Protein AF-A0A8H2VV96-F1 (afdb_monomer_lite)

Sequence (178 aa):
MLVMSAHHNFISAFAVFAGGAQAIPGWNFAVYRSLGEAYTIRRYWGIVWHQFLRRDLIGCASFMSSNIFRIPQTSKYNKIAMLYLVFFSSACMHAMIYLPAKMRISGCGISHIFQWYSLCPCAIIAEDTAQKLGKKVLSHHGWRTDSRWCYWFGYLWVWAFFAWSLSKNVFPKDDCVP

Secondary structure (DSSP, 8-state):
-HHHHHHHHHHHHHHHHHH-----TT----SS--GGG-SSHHHIIIIIS-HHHHHHHHHHHHHIIIIIS---TTSHHHHHHHHHHHHHHHHHHHHHHHHHHHHHSTT---HHHHHHHHHHHHHHHHHHHHHHHHHHHHHHTT--TT-HHHHHHHHHHHHHHHHHHS-TTTS-------

InterPro domains:
  IPR032805 Wax synthase domain [PF13813] (31-104)

Radius of gyration: 19.48 Å; chains: 1; bounding box: 57×40×51 Å

Organism: NCBI:txid28548

Foldseek 3Di:
DVVVQVVVVVVVVCCCVVVVDDPDVPPPDRLADDCLQQLALCSCVPPGHRPNCVVVLLVQQVCCCCPVVNPDPPDPCSVLSSQLSSLVVVLVVVVVVCVVLCVVDPQFDSVLSNVLSNVSSVRRVVRVVCLVVVVVVCVVVVHDSPDPVSSVNSNVSSCVCCVVRVPCVNRPGSPSDD

pLDDT: mean 83.53, std 11.47, range [47.12, 96.5]

Structure (mmCIF, N/CA/C/O backbone):
data_AF-A0A8H2VV96-F1
#
_entry.id   AF-A0A8H2VV96-F1
#
loop_
_atom_site.group_PDB
_atom_site.id
_atom_site.type_symbol
_atom_site.label_atom_id
_atom_site.label_alt_id
_atom_site.label_comp_id
_atom_site.label_asym_id
_atom_site.label_entity_id
_atom_site.label_seq_id
_atom_site.pdbx_PDB_ins_code
_atom_site.Cartn_x
_atom_site.Cartn_y
_atom_site.Cartn_z
_atom_site.occupancy
_atom_site.B_iso_or_equiv
_atom_site.auth_seq_id
_atom_site.auth_comp_id
_atom_site.auth_asym_id
_atom_site.auth_atom_id
_atom_site.pdbx_PDB_model_num
ATOM 1 N N . MET A 1 1 ? 3.677 -15.946 -6.844 1.00 62.03 1 MET A N 1
ATOM 2 C CA . MET A 1 1 ? 4.185 -15.852 -5.454 1.00 62.03 1 MET A CA 1
ATOM 3 C C . MET A 1 1 ? 5.116 -17.007 -5.104 1.00 62.03 1 MET A C 1
ATOM 5 O O . MET A 1 1 ? 6.273 -16.732 -4.831 1.00 62.03 1 MET A O 1
ATOM 9 N N . LEU A 1 2 ? 4.675 -18.271 -5.190 1.00 71.69 2 LEU A N 1
ATOM 10 C CA . LEU A 1 2 ? 5.495 -19.446 -4.832 1.00 71.69 2 LEU A CA 1
ATOM 11 C C . LEU A 1 2 ? 6.837 -19.522 -5.578 1.00 71.69 2 LEU A C 1
ATOM 13 O O . LEU A 1 2 ? 7.871 -19.692 -4.945 1.00 71.69 2 LEU A O 1
ATOM 17 N N . VAL A 1 3 ? 6.829 -19.305 -6.897 1.00 76.31 3 VAL A N 1
ATOM 18 C CA . VAL A 1 3 ? 8.048 -19.316 -7.725 1.00 76.31 3 VAL A CA 1
ATOM 19 C C . VAL A 1 3 ? 9.047 -18.253 -7.262 1.00 76.31 3 VAL A C 1
ATOM 21 O O . VAL A 1 3 ? 10.191 -18.580 -6.974 1.00 76.31 3 VAL A O 1
ATOM 24 N N . MET A 1 4 ? 8.625 -16.996 -7.108 1.00 72.25 4 MET A N 1
ATOM 25 C CA . MET A 1 4 ? 9.517 -15.919 -6.657 1.00 72.25 4 MET A CA 1
ATOM 26 C C . MET A 1 4 ? 10.028 -16.125 -5.225 1.00 72.25 4 MET A C 1
ATOM 28 O O . MET A 1 4 ? 11.196 -15.852 -4.961 1.00 72.25 4 MET A O 1
ATOM 32 N N . SER A 1 5 ? 9.194 -16.644 -4.315 1.00 75.31 5 SER A N 1
ATOM 33 C CA . SER A 1 5 ? 9.649 -17.031 -2.973 1.00 75.31 5 SER A CA 1
ATOM 34 C C . SER A 1 5 ? 10.692 -18.147 -3.031 1.00 75.31 5 SER A C 1
ATOM 36 O O . SER A 1 5 ? 11.678 -18.086 -2.308 1.00 75.31 5 SER A O 1
ATOM 38 N N . ALA A 1 6 ? 10.512 -19.141 -3.907 1.00 77.00 6 ALA A N 1
ATOM 39 C CA . ALA A 1 6 ? 11.475 -20.224 -4.086 1.00 77.00 6 ALA A CA 1
ATOM 40 C C . ALA A 1 6 ? 12.818 -19.713 -4.631 1.00 77.00 6 ALA A C 1
ATOM 42 O O . ALA A 1 6 ? 13.861 -20.083 -4.104 1.00 77.00 6 ALA A O 1
ATOM 43 N N . HIS A 1 7 ? 12.795 -18.808 -5.617 1.00 78.00 7 HIS A N 1
ATOM 44 C CA . HIS A 1 7 ? 14.008 -18.190 -6.163 1.00 78.00 7 HIS A CA 1
ATOM 45 C C . HIS A 1 7 ? 14.748 -17.376 -5.101 1.00 78.00 7 HIS A C 1
ATOM 47 O O . HIS A 1 7 ? 15.955 -17.525 -4.945 1.00 78.00 7 HIS A O 1
ATOM 53 N N . HIS A 1 8 ? 14.029 -16.555 -4.333 1.00 74.88 8 HIS A N 1
ATOM 54 C CA . HIS A 1 8 ? 14.626 -15.798 -3.238 1.00 74.88 8 HIS A CA 1
ATOM 55 C C . HIS A 1 8 ? 15.242 -16.721 -2.187 1.00 74.88 8 HIS A C 1
ATOM 57 O O . HIS A 1 8 ? 16.395 -16.538 -1.827 1.00 74.88 8 HIS A O 1
ATOM 63 N N . ASN A 1 9 ? 14.517 -17.752 -1.747 1.00 77.94 9 ASN A N 1
ATOM 64 C CA . ASN A 1 9 ? 15.030 -18.709 -0.768 1.00 77.94 9 ASN A CA 1
ATOM 65 C C . ASN A 1 9 ? 16.273 -19.446 -1.283 1.00 77.94 9 ASN A C 1
ATOM 67 O O . ASN A 1 9 ? 17.210 -19.655 -0.519 1.00 77.94 9 ASN A O 1
ATOM 71 N N . PHE A 1 10 ? 16.302 -19.798 -2.571 1.00 81.50 10 PHE A N 1
ATOM 72 C CA . PHE A 1 10 ? 17.464 -20.410 -3.208 1.00 81.50 10 PHE A CA 1
ATOM 73 C C . PHE A 1 10 ? 18.670 -19.461 -3.231 1.00 81.50 10 PHE A C 1
ATOM 75 O O . PHE A 1 10 ? 19.759 -19.849 -2.817 1.00 81.50 10 PHE A O 1
ATOM 82 N N . ILE A 1 11 ? 18.475 -18.202 -3.638 1.00 80.31 11 ILE A N 1
ATOM 83 C CA . ILE A 1 11 ? 19.532 -17.178 -3.654 1.00 80.31 11 ILE A CA 1
ATOM 84 C C . ILE A 1 11 ? 20.036 -16.894 -2.236 1.00 80.31 11 ILE A C 1
ATOM 86 O O . ILE A 1 11 ? 21.242 -16.822 -2.023 1.00 80.31 11 ILE A O 1
ATOM 90 N N . SER A 1 12 ? 19.141 -16.769 -1.253 1.00 75.31 12 SER A N 1
ATOM 91 C CA . SER A 1 12 ? 19.513 -16.580 0.152 1.00 75.31 12 SER A CA 1
ATOM 92 C C . SER A 1 12 ? 20.302 -17.773 0.689 1.00 75.31 12 SER A C 1
ATOM 94 O O . SER A 1 12 ? 21.315 -17.570 1.353 1.00 75.31 12 SER A O 1
ATOM 96 N N . ALA A 1 13 ? 19.882 -19.004 0.378 1.00 79.19 13 ALA A N 1
ATOM 97 C CA . ALA A 1 13 ? 20.611 -20.209 0.761 1.00 79.19 13 ALA A CA 1
ATOM 98 C C . ALA A 1 13 ? 22.011 -20.218 0.135 1.00 79.19 13 ALA A C 1
ATOM 100 O O . ALA A 1 13 ? 22.995 -20.380 0.850 1.00 79.19 13 ALA A O 1
ATOM 101 N N . PHE A 1 14 ? 22.115 -19.954 -1.169 1.00 81.56 14 PHE A N 1
ATOM 102 C CA . PHE A 1 14 ? 23.402 -19.854 -1.851 1.00 81.56 14 PHE A CA 1
ATOM 103 C C . PHE A 1 14 ? 24.291 -18.755 -1.253 1.00 81.56 14 PHE A C 1
ATOM 105 O O . PHE A 1 14 ? 25.466 -18.998 -1.014 1.00 81.56 14 PHE A O 1
ATOM 112 N N . ALA A 1 15 ? 23.751 -17.574 -0.943 1.00 76.44 15 ALA A N 1
ATOM 113 C CA . ALA A 1 15 ? 24.511 -16.470 -0.352 1.00 76.44 15 ALA A CA 1
ATOM 114 C C . ALA A 1 15 ? 25.073 -16.808 1.041 1.00 76.44 15 ALA A C 1
ATOM 116 O O . ALA A 1 15 ? 26.211 -16.451 1.346 1.00 76.44 15 ALA A O 1
ATOM 117 N N . VAL A 1 16 ? 24.308 -17.528 1.870 1.00 78.50 16 VAL A N 1
ATOM 118 C CA . VAL A 1 16 ? 24.770 -18.009 3.184 1.00 78.50 16 VAL A CA 1
ATOM 119 C C . VAL A 1 16 ? 25.839 -19.093 3.022 1.00 78.50 16 VAL A C 1
ATOM 121 O O . VAL A 1 16 ? 26.867 -19.037 3.692 1.00 78.50 16 VAL A O 1
ATOM 124 N N . PHE A 1 17 ? 25.630 -20.047 2.108 1.00 78.75 17 PHE A N 1
ATOM 125 C CA . PHE A 1 17 ? 26.552 -21.165 1.883 1.00 78.75 17 PHE A CA 1
ATOM 126 C C . PHE A 1 17 ? 27.864 -20.751 1.201 1.00 78.75 17 PHE A C 1
ATOM 128 O O . PHE A 1 17 ? 28.932 -21.155 1.645 1.00 78.75 17 PHE A O 1
ATOM 135 N N . ALA A 1 18 ? 27.799 -19.964 0.126 1.00 77.44 18 ALA A N 1
ATOM 136 C CA . ALA A 1 18 ? 28.958 -19.585 -0.683 1.00 77.44 18 ALA A CA 1
ATOM 137 C C . ALA A 1 18 ? 29.687 -18.348 -0.142 1.00 77.44 18 ALA A C 1
ATOM 139 O O . ALA A 1 18 ? 30.903 -18.246 -0.269 1.00 77.44 18 ALA A O 1
ATOM 140 N N . GLY A 1 19 ? 28.955 -17.398 0.446 1.00 66.38 19 GLY A N 1
ATOM 141 C CA . GLY A 1 19 ? 29.513 -16.122 0.898 1.00 66.38 19 GLY A CA 1
ATOM 142 C C . GLY A 1 19 ? 29.980 -16.107 2.353 1.00 66.38 19 GLY A C 1
ATOM 143 O O . GLY A 1 19 ? 30.523 -15.097 2.789 1.00 66.38 19 GLY A O 1
ATOM 144 N N . GLY A 1 20 ? 29.717 -17.166 3.132 1.00 62.09 20 GLY A N 1
ATOM 145 C CA . GLY A 1 20 ? 29.971 -17.171 4.579 1.00 62.09 20 GLY A CA 1
ATOM 146 C C . GLY A 1 20 ? 29.214 -16.068 5.328 1.00 62.09 20 GLY A C 1
ATOM 147 O O . GLY A 1 20 ? 29.573 -15.721 6.454 1.00 62.09 20 GLY A O 1
ATOM 148 N N . ALA A 1 21 ? 28.186 -15.485 4.700 1.00 60.31 21 ALA A N 1
ATOM 149 C CA . ALA A 1 21 ? 27.388 -14.435 5.296 1.00 60.31 21 ALA A CA 1
ATOM 150 C C . ALA A 1 21 ? 26.705 -15.014 6.536 1.00 60.31 21 ALA A C 1
ATOM 152 O O . ALA A 1 21 ? 25.836 -15.883 6.428 1.00 60.31 21 ALA A O 1
ATOM 153 N N . GLN A 1 22 ? 27.089 -14.532 7.722 1.00 59.16 22 GLN A N 1
ATOM 154 C CA . GLN A 1 22 ? 26.273 -14.751 8.910 1.00 59.16 22 GLN A CA 1
ATOM 155 C C . GLN A 1 22 ? 24.863 -14.279 8.566 1.00 59.16 22 GLN A C 1
ATOM 157 O O . GLN A 1 22 ? 24.713 -13.214 7.964 1.00 59.16 22 GLN A O 1
ATOM 162 N N . ALA A 1 23 ? 23.844 -15.079 8.892 1.00 58.22 23 ALA A N 1
ATOM 163 C CA . ALA A 1 23 ? 22.459 -14.691 8.676 1.00 58.22 23 ALA A CA 1
ATOM 164 C C . ALA A 1 23 ? 22.239 -13.332 9.353 1.00 58.22 23 ALA A C 1
ATOM 166 O O . ALA A 1 23 ? 22.117 -13.263 10.575 1.00 58.22 23 ALA A O 1
ATOM 167 N N . ILE A 1 24 ? 22.258 -12.249 8.567 1.00 59.31 24 ILE A N 1
ATOM 168 C CA . ILE A 1 24 ? 22.086 -10.900 9.097 1.00 59.31 24 ILE A CA 1
ATOM 169 C C . ILE A 1 24 ? 20.725 -10.927 9.791 1.00 59.31 24 ILE A C 1
ATOM 171 O O . ILE A 1 24 ? 19.741 -11.312 9.147 1.00 59.31 24 ILE A O 1
ATOM 175 N N . PRO A 1 25 ? 20.630 -10.584 11.086 1.00 56.41 25 PRO A N 1
ATOM 176 C CA . PRO A 1 25 ? 19.362 -10.625 11.792 1.00 56.41 25 PRO A CA 1
ATOM 177 C C . PRO A 1 25 ? 18.307 -9.818 11.027 1.00 56.41 25 PRO A C 1
ATOM 179 O O . PRO A 1 25 ? 18.435 -8.608 10.839 1.00 56.41 25 PRO A O 1
ATOM 182 N N . GLY A 1 26 ? 17.283 -10.513 10.529 1.00 58.91 26 GLY A N 1
ATOM 183 C CA . GLY A 1 26 ? 16.227 -9.930 9.702 1.00 58.91 26 GLY A CA 1
ATOM 184 C C . GLY A 1 26 ? 16.428 -10.002 8.183 1.00 58.91 26 GLY A C 1
ATOM 185 O O . GLY A 1 26 ? 15.518 -9.626 7.476 1.00 58.91 26 GLY A O 1
ATOM 186 N N . TRP A 1 27 ? 17.526 -10.513 7.628 1.00 61.84 27 TRP A N 1
ATOM 187 C CA . TRP A 1 27 ? 17.688 -10.643 6.165 1.00 61.84 27 TRP A CA 1
ATOM 188 C C . TRP A 1 27 ? 16.781 -11.712 5.534 1.00 61.84 27 TRP A C 1
ATOM 190 O O . TRP A 1 27 ? 16.364 -11.589 4.386 1.00 61.84 27 TRP A O 1
ATOM 200 N N . ASN A 1 28 ? 16.388 -12.726 6.307 1.00 61.69 28 ASN A N 1
ATOM 201 C CA . ASN A 1 28 ? 15.534 -13.830 5.855 1.00 61.69 28 ASN A CA 1
ATOM 202 C C . ASN A 1 28 ? 14.036 -13.460 5.843 1.00 61.69 28 ASN A C 1
ATOM 204 O O . ASN A 1 28 ? 13.198 -14.212 6.348 1.00 61.69 28 ASN A O 1
ATOM 208 N N . PHE A 1 29 ? 13.669 -12.290 5.314 1.00 65.00 29 PHE A N 1
ATOM 209 C CA . PHE A 1 29 ? 12.256 -11.947 5.159 1.00 65.00 29 PHE A CA 1
ATOM 210 C C . PHE A 1 29 ? 11.630 -12.805 4.059 1.00 65.00 29 PHE A C 1
ATOM 212 O O . PHE A 1 29 ? 12.093 -12.828 2.920 1.00 65.00 29 PHE A O 1
ATOM 219 N N . ALA A 1 30 ? 10.533 -13.488 4.385 1.00 69.44 30 ALA A N 1
ATOM 220 C CA . ALA A 1 30 ? 9.720 -14.146 3.375 1.00 69.44 30 ALA A CA 1
ATOM 221 C C . ALA A 1 30 ? 9.221 -13.093 2.375 1.00 69.44 30 ALA A C 1
ATOM 223 O O . ALA A 1 30 ? 8.536 -12.150 2.767 1.00 69.44 30 ALA A O 1
ATOM 224 N N . VAL A 1 31 ? 9.546 -13.254 1.088 1.00 76.31 31 VAL A N 1
ATOM 225 C CA . VAL A 1 31 ? 9.134 -12.315 0.026 1.00 76.31 31 VAL A CA 1
ATOM 226 C C . VAL A 1 31 ? 7.624 -12.102 0.035 1.00 76.31 31 VAL A C 1
ATOM 228 O O . VAL A 1 31 ? 7.154 -10.972 -0.095 1.00 76.31 31 VAL A O 1
ATOM 231 N N . TYR A 1 32 ? 6.888 -13.194 0.237 1.00 81.50 32 TYR A N 1
ATOM 232 C CA . TYR A 1 32 ? 5.446 -13.199 0.397 1.00 81.50 32 TYR A CA 1
ATOM 233 C C . TYR A 1 32 ? 5.052 -14.010 1.626 1.00 81.50 32 TYR A C 1
ATOM 235 O O . TYR A 1 32 ? 5.662 -15.041 1.921 1.00 81.50 32 TYR A O 1
ATOM 243 N N . ARG A 1 33 ? 3.994 -13.573 2.307 1.00 82.56 33 ARG A N 1
ATOM 244 C CA . ARG A 1 33 ? 3.322 -14.355 3.357 1.00 82.56 33 ARG A CA 1
ATOM 245 C C . ARG A 1 33 ? 2.074 -15.040 2.789 1.00 82.56 33 ARG A C 1
ATOM 247 O O . ARG A 1 33 ? 1.749 -14.878 1.616 1.00 82.56 33 ARG A O 1
ATOM 254 N N . SER A 1 34 ? 1.380 -15.828 3.609 1.00 84.94 34 SER A N 1
ATOM 255 C CA . SER A 1 34 ? 0.130 -16.488 3.217 1.00 84.94 34 SER A CA 1
ATOM 256 C C . SER A 1 34 ? -0.920 -15.482 2.735 1.00 84.94 34 SER A C 1
ATOM 258 O O . SER A 1 34 ? -1.189 -14.485 3.405 1.00 84.94 34 SER A O 1
ATOM 260 N N . LEU A 1 35 ? -1.574 -15.793 1.611 1.00 85.19 35 LEU A N 1
ATOM 261 C CA . LEU A 1 35 ? -2.748 -15.058 1.125 1.00 85.19 35 LEU A CA 1
ATOM 262 C C . LEU A 1 35 ? -3.935 -15.140 2.100 1.00 85.19 35 LEU A C 1
ATOM 264 O O . LEU A 1 35 ? -4.805 -14.277 2.055 1.00 85.19 35 LEU A O 1
ATOM 268 N N . GLY A 1 36 ? -3.932 -16.101 3.033 1.00 86.62 36 GLY A N 1
ATOM 269 C CA . GLY A 1 36 ? -4.900 -16.175 4.136 1.00 86.62 36 GLY A CA 1
ATOM 270 C C . GLY A 1 36 ? -4.830 -14.996 5.121 1.00 86.62 36 GLY A C 1
ATOM 271 O O . GLY A 1 36 ? -5.654 -14.877 6.018 1.00 86.62 36 GLY A O 1
ATOM 272 N N . GLU A 1 37 ? -3.858 -14.099 4.967 1.00 88.00 37 GLU A N 1
ATOM 273 C CA . GLU A 1 37 ? -3.773 -12.857 5.738 1.00 88.00 37 GLU A CA 1
ATOM 274 C C . GLU A 1 37 ? -4.303 -11.641 4.958 1.00 88.00 37 GLU A C 1
ATOM 276 O O . GLU A 1 37 ? -4.413 -10.550 5.520 1.00 88.00 37 GLU A O 1
ATOM 281 N N . ALA A 1 38 ? -4.648 -11.806 3.674 1.00 92.12 38 ALA A N 1
ATOM 282 C CA . ALA A 1 38 ? -5.005 -10.735 2.740 1.00 92.12 38 ALA A CA 1
ATOM 283 C C . ALA A 1 38 ? -6.501 -10.366 2.752 1.00 92.12 38 ALA A C 1
ATOM 285 O O . ALA A 1 38 ? -7.071 -10.048 1.714 1.00 92.12 38 ALA A O 1
ATOM 286 N N . TYR A 1 39 ? -7.150 -10.391 3.916 1.00 92.81 39 TYR A N 1
ATOM 287 C CA . TYR A 1 39 ? -8.565 -10.013 4.054 1.00 92.81 39 TYR A CA 1
ATOM 288 C C . TYR A 1 39 ? -8.783 -8.496 4.208 1.00 92.81 39 TYR A C 1
ATOM 290 O O . TYR A 1 39 ? -9.903 -8.044 4.413 1.00 92.81 39 TYR A O 1
ATOM 298 N N . THR A 1 40 ? -7.723 -7.687 4.147 1.00 95.69 40 THR A N 1
ATOM 299 C CA . THR A 1 40 ? -7.817 -6.225 4.015 1.00 95.69 40 THR A CA 1
ATOM 300 C C . THR A 1 40 ? -6.678 -5.721 3.123 1.00 95.69 40 THR A C 1
ATOM 302 O O . THR A 1 40 ? -5.600 -6.324 3.100 1.00 95.69 40 THR A O 1
ATOM 305 N N . ILE A 1 41 ? -6.875 -4.611 2.409 1.00 95.31 41 ILE A N 1
ATOM 306 C CA . ILE A 1 41 ? -5.866 -3.998 1.533 1.00 95.31 41 ILE A CA 1
ATOM 307 C C . ILE A 1 41 ? -4.641 -3.609 2.364 1.00 95.31 41 ILE A C 1
ATOM 309 O O . ILE A 1 41 ? -3.501 -3.860 1.967 1.00 95.31 41 ILE A O 1
ATOM 313 N N . ARG A 1 42 ? -4.853 -3.072 3.574 1.00 94.75 42 ARG A N 1
ATOM 314 C CA . ARG A 1 42 ? -3.759 -2.763 4.505 1.00 94.75 42 ARG A CA 1
ATOM 315 C C . ARG A 1 42 ? -2.925 -3.999 4.848 1.00 94.75 42 ARG A C 1
ATOM 317 O O . ARG A 1 42 ? -1.699 -3.896 4.895 1.00 94.75 42 ARG A O 1
ATOM 324 N N . ARG A 1 43 ? -3.555 -5.151 5.102 1.00 93.81 43 ARG A N 1
ATOM 325 C CA . ARG A 1 43 ? -2.833 -6.402 5.396 1.00 93.81 43 ARG A CA 1
ATOM 326 C C . ARG A 1 43 ? -2.147 -6.962 4.162 1.00 93.81 43 ARG A C 1
ATOM 328 O O . ARG A 1 43 ? -1.012 -7.412 4.269 1.00 93.81 43 ARG A O 1
ATOM 335 N N . TYR A 1 44 ? -2.786 -6.878 3.000 1.00 93.81 44 TYR A N 1
ATOM 336 C CA . TYR A 1 44 ? -2.173 -7.298 1.747 1.00 93.81 44 TYR A CA 1
ATOM 337 C C . TYR A 1 44 ? -0.810 -6.618 1.549 1.00 93.81 44 TYR A C 1
ATOM 339 O O . TYR A 1 44 ? 0.208 -7.300 1.463 1.00 93.81 44 TYR A O 1
ATOM 347 N N . TRP A 1 45 ? -0.752 -5.285 1.608 1.00 93.56 45 TRP A N 1
ATOM 348 C CA . TRP A 1 45 ? 0.512 -4.550 1.462 1.00 93.56 45 TRP A CA 1
ATOM 349 C C . TRP A 1 45 ? 1.434 -4.675 2.681 1.00 93.56 45 TRP A C 1
ATOM 351 O O . TRP A 1 45 ? 2.651 -4.760 2.551 1.00 93.56 45 TRP A O 1
ATOM 361 N N . GLY A 1 46 ? 0.866 -4.673 3.887 1.00 89.81 46 GLY A N 1
ATOM 362 C CA . GLY A 1 46 ? 1.632 -4.614 5.129 1.00 89.81 46 GLY A CA 1
ATOM 363 C C . GLY A 1 46 ? 2.178 -5.949 5.632 1.00 89.81 46 GLY A C 1
ATOM 364 O O . GLY A 1 46 ? 3.044 -5.916 6.502 1.00 89.81 46 GLY A O 1
ATOM 365 N N . ILE A 1 47 ? 1.656 -7.078 5.139 1.00 89.75 47 ILE A N 1
ATOM 366 C CA . ILE A 1 47 ? 1.938 -8.432 5.648 1.00 89.75 47 ILE A CA 1
ATOM 367 C C . ILE A 1 47 ? 2.230 -9.423 4.514 1.00 89.75 47 ILE A C 1
ATOM 369 O O . ILE A 1 47 ? 3.076 -10.299 4.682 1.00 89.75 47 ILE A O 1
ATOM 373 N N . VAL A 1 48 ? 1.525 -9.329 3.382 1.00 88.00 48 VAL A N 1
ATOM 374 C CA . VAL A 1 48 ? 1.542 -10.379 2.349 1.00 88.00 48 VAL A CA 1
ATOM 375 C C . VAL A 1 48 ? 2.474 -10.052 1.190 1.00 88.00 48 VAL A C 1
ATOM 377 O O . VAL A 1 48 ? 3.197 -10.933 0.737 1.00 88.00 48 VAL A O 1
ATOM 380 N N . TRP A 1 49 ? 2.473 -8.814 0.708 1.00 89.56 49 TRP A N 1
ATOM 381 C CA . TRP A 1 49 ? 3.168 -8.406 -0.511 1.00 89.56 49 TRP A CA 1
ATOM 382 C C . TRP A 1 49 ? 4.593 -7.908 -0.239 1.00 89.56 49 TRP A C 1
ATOM 384 O O . TRP A 1 49 ? 4.777 -7.100 0.666 1.00 89.56 49 TRP A O 1
ATOM 394 N N . HIS A 1 50 ? 5.585 -8.375 -1.010 1.00 85.88 50 HIS A N 1
ATOM 395 C CA . HIS A 1 50 ? 6.991 -7.920 -1.019 1.00 85.88 50 HIS A CA 1
ATOM 396 C C . HIS A 1 50 ? 7.548 -7.431 0.332 1.00 85.88 50 HIS A C 1
ATOM 398 O O . HIS A 1 50 ? 7.996 -6.291 0.468 1.00 85.88 50 HIS A O 1
ATOM 404 N N . GLN A 1 51 ? 7.545 -8.295 1.349 1.00 86.69 51 GLN A N 1
ATOM 405 C CA . GLN A 1 51 ? 7.881 -7.868 2.715 1.00 86.69 51 GLN A CA 1
ATOM 406 C C . GLN A 1 51 ? 9.333 -7.403 2.880 1.00 86.69 51 GLN A C 1
ATOM 408 O O . GLN A 1 51 ? 9.602 -6.568 3.740 1.00 86.69 51 GLN A O 1
ATOM 413 N N . PHE A 1 52 ? 10.250 -7.869 2.031 1.00 82.81 52 PHE A N 1
ATOM 414 C CA . PHE A 1 52 ? 11.642 -7.419 2.042 1.00 82.81 52 PHE A CA 1
ATOM 415 C C . PHE A 1 52 ? 11.786 -5.916 1.724 1.00 82.81 52 PHE A C 1
ATOM 417 O O . PHE A 1 52 ? 12.611 -5.253 2.338 1.00 82.81 52 PHE A O 1
ATOM 424 N N . LEU A 1 53 ? 10.922 -5.346 0.869 1.00 86.31 53 LEU A N 1
ATOM 425 C CA . LEU A 1 53 ? 10.937 -3.912 0.524 1.00 86.31 53 LEU A CA 1
ATOM 426 C C . LEU A 1 53 ? 10.333 -3.022 1.613 1.00 86.31 53 LEU A C 1
ATOM 428 O O . LEU A 1 53 ? 10.493 -1.802 1.598 1.00 86.31 53 LEU A O 1
ATOM 432 N N . ARG A 1 54 ? 9.587 -3.608 2.555 1.00 88.06 54 ARG A N 1
ATOM 433 C CA . ARG A 1 54 ? 8.800 -2.849 3.532 1.00 88.06 54 ARG A CA 1
ATOM 434 C C . ARG A 1 54 ? 9.684 -1.948 4.389 1.00 88.06 54 ARG A C 1
ATOM 436 O O . ARG A 1 54 ? 9.314 -0.805 4.645 1.00 88.06 54 ARG A O 1
ATOM 443 N N . ARG A 1 55 ? 10.828 -2.463 4.850 1.00 88.12 55 ARG A N 1
ATOM 444 C CA . ARG A 1 55 ? 11.765 -1.706 5.691 1.00 88.12 55 ARG A CA 1
ATOM 445 C C . ARG A 1 55 ? 12.331 -0.508 4.933 1.00 88.12 55 ARG A C 1
ATOM 447 O O . ARG A 1 55 ? 12.309 0.597 5.470 1.00 88.12 55 ARG A O 1
ATOM 454 N N . ASP A 1 56 ? 12.762 -0.724 3.697 1.00 90.12 56 ASP A N 1
ATOM 455 C CA . ASP A 1 56 ? 13.405 0.305 2.879 1.00 90.12 56 ASP A CA 1
ATOM 456 C C . ASP A 1 56 ? 12.415 1.405 2.496 1.00 90.12 56 ASP A C 1
ATOM 458 O O . ASP A 1 56 ? 12.692 2.586 2.695 1.00 90.12 56 ASP A O 1
ATOM 462 N N . LEU A 1 57 ? 11.206 1.032 2.065 1.00 92.94 57 LEU A N 1
ATOM 463 C CA . LEU A 1 57 ? 10.157 1.994 1.725 1.00 92.94 57 LEU A CA 1
ATOM 464 C C . LEU A 1 57 ? 9.710 2.822 2.936 1.00 92.94 57 LEU A C 1
ATOM 466 O O . LEU A 1 57 ? 9.477 4.024 2.805 1.00 92.94 57 LEU A O 1
ATOM 470 N N . ILE A 1 58 ? 9.612 2.211 4.123 1.00 93.31 58 ILE A N 1
ATOM 471 C CA . ILE A 1 58 ? 9.336 2.948 5.366 1.00 93.31 58 ILE A CA 1
ATOM 472 C C . ILE A 1 58 ? 10.501 3.882 5.705 1.00 93.31 58 ILE A C 1
ATOM 474 O O . ILE A 1 58 ? 10.253 5.009 6.130 1.00 93.31 58 ILE A O 1
ATOM 478 N N . GLY A 1 59 ? 11.748 3.449 5.512 1.00 92.62 59 GLY A N 1
ATOM 479 C CA . GLY A 1 59 ? 12.936 4.283 5.693 1.00 92.62 59 GLY A CA 1
ATOM 480 C C . GLY A 1 59 ? 12.922 5.518 4.790 1.00 92.62 59 GLY A C 1
ATOM 481 O O . GLY A 1 59 ? 13.008 6.638 5.292 1.00 92.62 59 GLY A O 1
ATOM 482 N N . CYS A 1 60 ? 12.710 5.332 3.482 1.00 93.81 60 CYS A N 1
ATOM 483 C CA . CYS A 1 60 ? 12.572 6.422 2.513 1.00 93.81 60 CYS A CA 1
ATOM 484 C C . CYS A 1 60 ? 11.430 7.372 2.890 1.00 93.81 60 CYS A C 1
ATOM 486 O O . CYS A 1 60 ? 11.635 8.581 2.975 1.00 93.81 60 CYS A O 1
ATOM 488 N N . ALA A 1 61 ? 10.246 6.837 3.193 1.00 94.19 61 ALA A N 1
ATOM 489 C CA . ALA A 1 61 ? 9.101 7.647 3.594 1.00 94.19 61 ALA A CA 1
ATOM 490 C C . ALA A 1 61 ? 9.362 8.429 4.889 1.00 94.19 61 ALA A C 1
ATOM 492 O O . ALA A 1 61 ? 8.958 9.585 4.994 1.00 94.19 61 ALA A O 1
ATOM 493 N N . SER A 1 62 ? 10.063 7.824 5.852 1.00 93.38 62 SER A N 1
ATOM 494 C CA . SER A 1 62 ? 10.409 8.474 7.119 1.00 93.38 62 SER A CA 1
ATOM 495 C C . SER A 1 62 ? 11.356 9.639 6.875 1.00 93.38 62 SER A C 1
ATOM 497 O O . SER A 1 62 ? 11.081 10.734 7.353 1.00 93.38 62 SER A O 1
ATOM 499 N N . PHE A 1 63 ? 12.399 9.431 6.066 1.00 93.62 63 PHE A N 1
ATOM 500 C CA . PHE A 1 63 ? 13.325 10.485 5.658 1.00 93.62 63 PHE A CA 1
ATOM 501 C C . PHE A 1 63 ? 12.601 11.634 4.947 1.00 93.62 63 PHE A C 1
ATOM 503 O O . PHE A 1 63 ? 12.793 12.796 5.296 1.00 93.62 63 PHE A O 1
ATOM 510 N N . MET A 1 64 ? 11.715 11.332 3.993 1.00 93.12 64 MET A N 1
ATOM 511 C CA . MET A 1 64 ? 10.914 12.363 3.326 1.00 93.12 64 MET A CA 1
ATOM 512 C C . MET A 1 64 ? 10.038 13.123 4.330 1.00 93.12 64 MET A C 1
ATOM 514 O O . MET A 1 64 ? 10.000 14.352 4.320 1.00 93.12 64 MET A O 1
ATOM 518 N N . SER A 1 65 ? 9.363 12.402 5.227 1.00 93.69 65 SER A N 1
ATOM 519 C CA . SER A 1 65 ? 8.484 12.985 6.241 1.00 93.69 65 SER A CA 1
ATOM 520 C C . SER A 1 65 ? 9.242 13.937 7.174 1.00 93.69 65 SER A C 1
ATOM 522 O O . SER A 1 65 ? 8.819 15.078 7.354 1.00 93.69 65 SER A O 1
ATOM 524 N N . SER A 1 66 ? 10.390 13.518 7.721 1.00 91.44 66 SER A N 1
ATOM 525 C CA . SER A 1 66 ? 11.153 14.304 8.699 1.00 91.44 66 SER A CA 1
ATOM 526 C C . SER A 1 66 ? 12.038 15.380 8.079 1.00 91.44 66 SER A C 1
ATOM 528 O O . SER A 1 66 ? 12.098 16.491 8.600 1.00 91.44 66 SER A O 1
ATOM 530 N N . ASN A 1 67 ? 12.736 15.076 6.984 1.00 92.00 67 ASN A N 1
ATOM 531 C CA . ASN A 1 67 ? 13.789 15.945 6.456 1.00 92.00 67 ASN A CA 1
ATOM 532 C C . ASN A 1 67 ? 13.287 16.874 5.348 1.00 92.00 67 ASN A C 1
ATOM 534 O O . ASN A 1 67 ? 13.759 18.005 5.259 1.00 92.00 67 ASN A O 1
ATOM 538 N N . ILE A 1 68 ? 12.330 16.423 4.532 1.00 92.19 68 ILE A N 1
ATOM 539 C CA . ILE A 1 68 ? 11.797 17.215 3.415 1.00 92.19 68 ILE A CA 1
ATOM 540 C C . ILE A 1 68 ? 10.566 17.994 3.874 1.00 92.19 68 ILE A C 1
ATOM 542 O O . ILE A 1 68 ? 10.548 19.220 3.818 1.00 92.19 68 ILE A O 1
ATOM 546 N N . PHE A 1 69 ? 9.553 17.288 4.379 1.00 89.88 69 PHE A N 1
ATOM 547 C CA . PHE A 1 69 ? 8.273 17.898 4.751 1.00 89.88 69 PHE A CA 1
ATOM 548 C C . PHE A 1 69 ? 8.215 18.386 6.202 1.00 89.88 69 PHE A C 1
ATOM 550 O O . PHE A 1 69 ? 7.278 19.095 6.564 1.00 89.88 69 PHE A O 1
ATOM 557 N N . ARG A 1 70 ? 9.206 18.022 7.029 1.00 90.88 70 ARG A N 1
ATOM 558 C CA . ARG A 1 70 ? 9.309 18.396 8.452 1.00 90.88 70 ARG A CA 1
ATOM 559 C C . ARG A 1 70 ? 8.027 18.110 9.244 1.00 90.88 70 ARG A C 1
ATOM 561 O O . ARG A 1 70 ? 7.628 18.884 10.111 1.00 90.88 70 ARG A O 1
ATOM 568 N N . ILE A 1 71 ? 7.372 16.990 8.944 1.00 89.44 71 ILE A N 1
ATOM 569 C CA . ILE A 1 71 ? 6.121 16.591 9.588 1.00 89.44 71 ILE A CA 1
ATOM 570 C C . ILE A 1 71 ? 6.439 16.068 10.996 1.00 89.44 71 ILE A C 1
ATOM 572 O O . ILE A 1 71 ? 7.224 15.125 11.138 1.00 89.44 71 ILE A O 1
ATOM 576 N N . PRO A 1 72 ? 5.823 16.620 12.058 1.00 87.00 72 PRO A N 1
ATOM 577 C CA . PRO A 1 72 ? 6.049 16.136 13.415 1.00 87.00 72 PRO A CA 1
ATOM 578 C C . PRO A 1 72 ? 5.600 14.681 13.566 1.00 87.00 72 PRO A C 1
ATOM 580 O O . PRO A 1 72 ? 4.454 14.347 13.255 1.00 87.00 72 PRO A O 1
ATOM 583 N N . GLN A 1 73 ? 6.463 13.815 14.104 1.00 82.94 73 GLN A N 1
ATOM 584 C CA . GLN A 1 73 ? 6.155 12.385 14.251 1.00 82.94 73 GLN A CA 1
ATOM 585 C C . GLN A 1 73 ? 4.940 12.113 15.151 1.00 82.94 73 GLN A C 1
ATOM 587 O O . GLN A 1 73 ? 4.216 11.140 14.937 1.00 82.94 73 GLN A O 1
ATOM 592 N N . THR A 1 74 ? 4.693 13.000 16.117 1.00 84.00 74 THR A N 1
ATOM 593 C CA . THR A 1 74 ? 3.567 12.960 17.063 1.00 84.00 74 THR A CA 1
ATOM 594 C C . THR A 1 74 ? 2.239 13.408 16.448 1.00 84.00 74 THR A C 1
ATOM 596 O O . THR A 1 74 ? 1.181 13.252 17.058 1.00 84.00 74 THR A O 1
ATOM 599 N N . SER A 1 75 ? 2.265 13.961 15.234 1.00 85.69 75 SER A N 1
ATOM 600 C CA . SER A 1 75 ? 1.072 14.454 14.559 1.00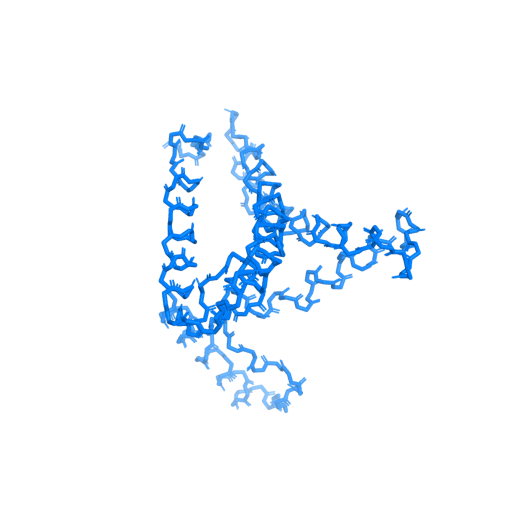 85.69 75 SER A CA 1
ATOM 601 C C . SER A 1 75 ? 0.173 13.313 14.087 1.00 85.69 75 SER A C 1
ATOM 603 O O . SER A 1 75 ? 0.627 12.329 13.501 1.00 85.69 75 SER A O 1
ATOM 605 N N . LYS A 1 76 ? -1.147 13.489 14.225 1.00 81.31 76 LYS A N 1
ATOM 606 C CA . LYS A 1 76 ? -2.148 12.574 13.643 1.00 81.31 76 LYS A CA 1
ATOM 607 C C . LYS A 1 76 ? -2.019 12.484 12.116 1.00 81.31 76 LYS A C 1
ATOM 609 O O . LYS A 1 76 ? -2.328 11.442 11.536 1.00 81.31 76 LYS A O 1
ATOM 614 N N . TYR A 1 77 ? -1.513 13.544 11.482 1.00 85.25 77 TYR A N 1
ATOM 615 C CA . TYR A 1 77 ? -1.280 13.607 10.040 1.00 85.25 77 TYR A CA 1
ATOM 616 C C . TYR A 1 77 ? -0.076 12.778 9.594 1.00 85.25 77 TYR A C 1
ATOM 618 O O . TYR A 1 77 ? -0.067 12.306 8.460 1.00 85.25 77 TYR A O 1
ATOM 626 N N . ASN A 1 78 ? 0.890 12.516 10.483 1.00 90.00 78 ASN A N 1
ATOM 627 C CA . ASN A 1 78 ? 2.079 11.731 10.153 1.00 90.00 78 ASN A CA 1
ATOM 628 C C . ASN A 1 78 ? 1.707 10.322 9.674 1.00 90.00 78 ASN A C 1
ATOM 630 O O . ASN A 1 78 ? 2.282 9.820 8.718 1.00 90.00 78 ASN A O 1
ATOM 634 N N . LYS A 1 79 ? 0.673 9.701 10.258 1.00 90.06 79 LYS A N 1
ATOM 635 C CA . LYS A 1 79 ? 0.203 8.380 9.813 1.00 90.06 79 LYS A CA 1
ATOM 636 C C . LYS A 1 79 ? -0.277 8.391 8.356 1.00 90.06 79 LYS A C 1
ATOM 638 O O . LYS A 1 79 ? -0.004 7.446 7.620 1.00 90.06 79 LYS A O 1
ATOM 643 N N . ILE A 1 80 ? -1.012 9.430 7.960 1.00 92.44 80 ILE A N 1
ATOM 644 C CA . ILE A 1 80 ? -1.530 9.575 6.593 1.00 92.44 80 ILE A CA 1
ATOM 645 C C . ILE A 1 80 ? -0.378 9.925 5.650 1.00 92.44 80 ILE A C 1
ATOM 647 O O . ILE A 1 80 ? -0.218 9.266 4.628 1.00 92.44 80 ILE A O 1
ATOM 651 N N . ALA A 1 81 ? 0.465 10.886 6.028 1.00 93.31 81 ALA A N 1
ATOM 652 C CA . ALA A 1 81 ? 1.625 11.287 5.243 1.00 93.31 81 ALA A CA 1
ATOM 653 C C . ALA A 1 81 ? 2.563 10.105 4.975 1.00 93.31 81 ALA A C 1
ATOM 655 O O . ALA A 1 81 ? 2.868 9.820 3.825 1.00 93.31 81 ALA A O 1
ATOM 656 N N . MET A 1 82 ? 2.933 9.346 6.008 1.00 94.75 82 MET A N 1
ATOM 657 C CA . MET A 1 82 ? 3.749 8.139 5.871 1.00 94.75 82 MET A CA 1
ATOM 658 C C . MET A 1 82 ? 3.126 7.124 4.914 1.00 94.75 82 MET A C 1
ATOM 660 O O . MET A 1 82 ? 3.837 6.533 4.109 1.00 94.75 82 MET A O 1
ATOM 664 N N . LEU A 1 83 ? 1.804 6.934 4.969 1.00 94.69 83 LEU A N 1
ATOM 665 C CA . LEU A 1 83 ? 1.112 6.027 4.059 1.00 94.69 83 LEU A CA 1
ATOM 666 C C . LEU A 1 83 ? 1.277 6.481 2.601 1.00 94.69 83 LEU A C 1
ATOM 668 O O . LEU A 1 83 ? 1.710 5.686 1.772 1.00 94.69 83 LEU A O 1
ATOM 672 N N . TYR A 1 84 ? 1.003 7.752 2.295 1.00 95.94 84 TYR A N 1
ATOM 673 C CA . TYR A 1 84 ? 1.192 8.290 0.944 1.00 95.94 84 TYR A CA 1
ATOM 674 C C . TYR A 1 84 ? 2.657 8.266 0.501 1.00 95.94 84 TYR A C 1
ATOM 676 O O . TYR A 1 84 ? 2.937 7.876 -0.627 1.00 95.94 84 TYR A O 1
ATOM 684 N N . LEU A 1 85 ? 3.599 8.619 1.378 1.00 96.25 85 LEU A N 1
ATOM 685 C CA . LEU A 1 85 ? 5.030 8.655 1.066 1.00 96.25 85 LEU A CA 1
ATOM 686 C C . LEU A 1 85 ? 5.612 7.262 0.791 1.00 96.25 85 LEU A C 1
ATOM 688 O O . LEU A 1 85 ? 6.460 7.122 -0.090 1.00 96.25 85 LEU A O 1
ATOM 692 N N . VAL A 1 86 ? 5.136 6.221 1.483 1.00 96.50 86 VAL A N 1
ATOM 693 C CA . VAL A 1 86 ? 5.507 4.825 1.191 1.00 96.50 86 VAL A CA 1
ATOM 694 C C . VAL A 1 86 ? 5.036 4.424 -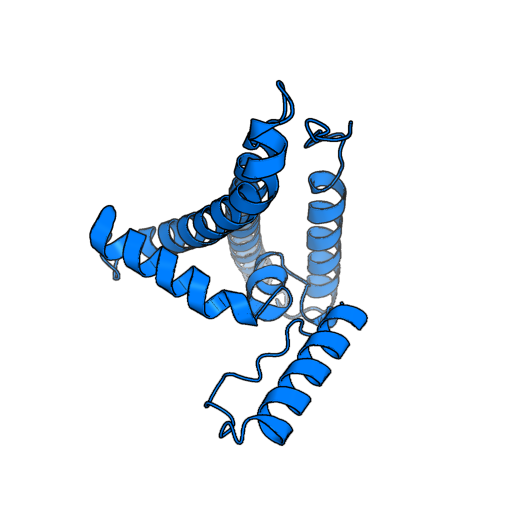0.208 1.00 96.50 86 VAL A C 1
ATOM 696 O O . VAL A 1 86 ? 5.831 3.917 -1.000 1.00 96.50 86 VAL A O 1
ATOM 699 N N . PHE A 1 87 ? 3.765 4.678 -0.542 1.00 96.00 87 PHE A N 1
ATOM 700 C CA . PHE A 1 87 ? 3.233 4.348 -1.870 1.00 96.00 87 PHE A CA 1
ATOM 701 C C . PHE A 1 87 ? 3.862 5.198 -2.977 1.00 96.00 87 PHE A C 1
ATOM 703 O O . PHE A 1 87 ? 4.138 4.673 -4.050 1.00 96.00 87 PHE A O 1
ATOM 710 N N . PHE A 1 88 ? 4.167 6.467 -2.709 1.00 95.56 88 PHE A N 1
ATOM 711 C CA . PHE A 1 88 ? 4.896 7.338 -3.627 1.00 95.56 88 PHE A CA 1
ATOM 712 C C . PHE A 1 88 ? 6.316 6.826 -3.892 1.00 95.56 88 PHE A C 1
ATOM 714 O O . PHE A 1 88 ? 6.722 6.712 -5.045 1.00 95.56 88 PHE A O 1
ATOM 721 N N . SER A 1 89 ? 7.050 6.441 -2.844 1.00 95.75 89 SER A N 1
ATOM 722 C CA . SER A 1 89 ? 8.393 5.859 -2.987 1.00 95.75 89 SER A CA 1
ATOM 723 C C . SER A 1 89 ? 8.355 4.580 -3.828 1.00 95.75 89 SER A C 1
ATOM 725 O O . SER A 1 89 ? 9.202 4.374 -4.697 1.00 95.75 89 SER A O 1
ATOM 727 N N . SER A 1 90 ? 7.326 3.749 -3.631 1.00 94.44 90 SER A N 1
ATOM 728 C CA . SER A 1 90 ? 7.104 2.558 -4.450 1.00 94.44 90 SER A CA 1
ATOM 729 C C . SER A 1 90 ? 6.755 2.911 -5.903 1.00 94.44 90 SER A C 1
ATOM 731 O O . SER A 1 90 ? 7.319 2.317 -6.819 1.00 94.44 90 SER A O 1
ATOM 733 N N . ALA A 1 91 ? 5.919 3.927 -6.141 1.00 93.44 91 ALA A N 1
ATOM 734 C CA . ALA A 1 91 ? 5.606 4.412 -7.486 1.00 93.44 91 ALA A CA 1
ATOM 735 C C . ALA A 1 91 ? 6.862 4.883 -8.233 1.00 93.44 91 ALA A C 1
ATOM 737 O O . ALA A 1 91 ? 7.053 4.514 -9.389 1.00 93.44 91 ALA A O 1
ATOM 738 N N . CYS A 1 92 ? 7.750 5.629 -7.567 1.00 93.44 92 CYS A N 1
ATOM 739 C CA . CYS A 1 92 ? 9.035 6.051 -8.126 1.00 93.44 92 CYS A CA 1
ATOM 740 C C . CYS A 1 92 ? 9.914 4.851 -8.496 1.00 93.44 92 CYS A C 1
ATOM 742 O O . CYS A 1 92 ? 10.435 4.797 -9.608 1.00 93.44 92 CYS A O 1
ATOM 744 N N . MET A 1 93 ? 10.037 3.865 -7.598 1.00 92.62 93 MET A N 1
ATOM 745 C CA . MET A 1 93 ? 10.773 2.626 -7.870 1.00 92.62 93 MET A CA 1
ATOM 746 C C . MET A 1 93 ? 10.232 1.907 -9.110 1.00 92.62 93 MET A C 1
ATOM 748 O O . MET A 1 93 ? 11.006 1.515 -9.980 1.00 92.62 93 MET A O 1
ATOM 752 N N . HIS A 1 94 ? 8.910 1.771 -9.222 1.00 89.56 94 HIS A N 1
ATOM 753 C CA . HIS A 1 94 ? 8.291 1.149 -10.387 1.00 89.56 94 HIS A CA 1
ATOM 754 C C . HIS A 1 94 ? 8.483 1.989 -11.651 1.00 89.56 94 HIS A C 1
ATOM 756 O O . HIS A 1 94 ? 8.843 1.435 -12.683 1.00 89.56 94 HIS A O 1
ATOM 762 N N . ALA A 1 95 ? 8.325 3.311 -11.581 1.00 88.38 95 ALA A N 1
ATOM 763 C CA . ALA A 1 95 ? 8.532 4.204 -12.716 1.00 88.38 95 ALA A CA 1
ATOM 764 C C . ALA A 1 95 ? 9.965 4.129 -13.265 1.00 88.38 95 ALA A C 1
ATOM 766 O O . ALA A 1 95 ? 10.134 4.129 -14.483 1.00 88.38 95 ALA A O 1
ATOM 767 N N . MET A 1 96 ? 10.982 3.990 -12.402 1.00 88.38 96 MET A N 1
ATOM 768 C CA . MET A 1 96 ? 12.384 3.852 -12.826 1.00 88.38 96 MET A CA 1
ATOM 769 C C . MET A 1 96 ? 12.621 2.649 -13.745 1.00 88.38 96 MET A C 1
ATOM 771 O O . MET A 1 96 ? 13.421 2.751 -14.670 1.00 88.38 96 MET A O 1
ATOM 775 N N . ILE A 1 97 ? 11.886 1.547 -13.556 1.00 84.25 97 ILE A N 1
ATOM 776 C CA . ILE A 1 97 ? 11.976 0.360 -14.423 1.00 84.25 97 ILE A CA 1
ATOM 777 C C . ILE A 1 97 ? 11.481 0.676 -15.847 1.00 84.25 97 ILE A C 1
ATOM 779 O O . ILE A 1 97 ? 12.002 0.132 -16.817 1.00 84.25 97 ILE A O 1
ATOM 783 N N . TYR A 1 98 ? 10.513 1.586 -15.988 1.00 78.38 98 TYR A N 1
ATOM 784 C CA . TYR A 1 98 ? 9.935 1.975 -17.279 1.00 78.38 98 TYR A CA 1
ATOM 785 C C . TYR A 1 98 ? 10.638 3.172 -17.934 1.00 78.38 98 TYR A C 1
ATOM 787 O O . TYR A 1 98 ? 10.408 3.434 -19.115 1.00 78.38 98 TYR A O 1
ATOM 795 N N . LEU A 1 99 ? 11.515 3.890 -17.219 1.00 79.69 99 LEU A N 1
ATOM 796 C CA . LEU A 1 99 ? 12.235 5.046 -17.770 1.00 79.69 99 LEU A CA 1
ATOM 797 C C . LEU A 1 99 ? 13.052 4.712 -19.031 1.00 79.69 99 LEU A C 1
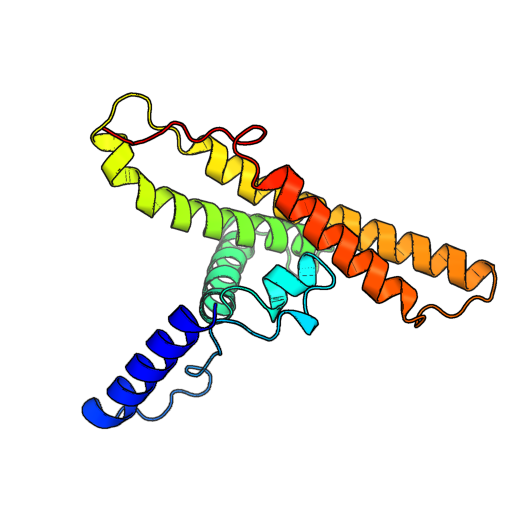ATOM 799 O O . LEU A 1 99 ? 12.933 5.468 -19.995 1.00 79.69 99 LEU A O 1
ATOM 803 N N . PRO A 1 100 ? 13.822 3.605 -19.109 1.00 80.62 100 PRO A N 1
ATOM 804 C CA . PRO A 1 100 ? 14.561 3.273 -20.329 1.00 80.62 100 PRO A CA 1
ATOM 805 C C . PRO A 1 100 ? 13.647 3.069 -21.543 1.00 80.62 100 PRO A C 1
ATOM 807 O O . PRO A 1 100 ? 13.946 3.555 -22.632 1.00 80.62 100 PRO A O 1
ATOM 810 N N . ALA A 1 101 ? 12.504 2.402 -21.351 1.00 74.38 101 ALA A N 1
ATOM 811 C CA . ALA A 1 101 ? 11.506 2.220 -22.403 1.00 74.38 101 ALA A CA 1
ATOM 812 C C . ALA A 1 101 ? 10.887 3.563 -22.821 1.00 74.38 101 ALA A C 1
ATOM 814 O O . ALA A 1 101 ? 10.753 3.836 -24.013 1.00 74.38 101 ALA A O 1
ATOM 815 N N . LYS A 1 102 ? 10.605 4.442 -21.852 1.00 73.19 102 LYS A N 1
ATOM 816 C CA . LYS A 1 102 ? 10.089 5.791 -22.101 1.00 73.19 102 LYS A CA 1
ATOM 817 C C . LYS A 1 102 ? 11.038 6.678 -22.896 1.00 73.19 102 LYS A C 1
ATOM 819 O O . LYS A 1 102 ? 10.588 7.433 -23.749 1.00 73.19 102 LYS A O 1
ATOM 824 N N . MET A 1 103 ? 12.338 6.589 -22.635 1.00 77.31 103 MET A N 1
ATOM 825 C CA . MET A 1 103 ? 13.343 7.343 -23.390 1.00 77.31 103 MET A CA 1
ATOM 826 C C . MET A 1 103 ? 13.474 6.855 -24.840 1.00 77.31 103 MET A C 1
ATOM 828 O O . MET A 1 103 ? 13.929 7.609 -25.694 1.00 77.31 103 MET A O 1
ATOM 832 N N . ARG A 1 104 ? 13.086 5.603 -25.121 1.00 75.94 104 ARG A N 1
ATOM 833 C CA . ARG A 1 104 ? 13.185 4.977 -26.446 1.00 75.94 104 ARG A CA 1
ATOM 834 C C . ARG A 1 104 ? 11.910 5.117 -27.285 1.00 75.94 104 ARG A C 1
ATOM 836 O O . ARG A 1 104 ? 12.013 5.183 -28.505 1.00 75.94 104 ARG A O 1
ATOM 843 N N . ILE A 1 105 ? 10.733 5.140 -26.657 1.00 73.00 105 ILE A N 1
ATOM 844 C CA . ILE A 1 105 ? 9.426 5.155 -27.332 1.00 73.00 105 ILE A CA 1
ATOM 845 C C . ILE A 1 105 ? 8.673 6.437 -26.954 1.00 73.00 105 ILE A C 1
ATOM 847 O O . ILE A 1 105 ? 8.233 6.606 -25.813 1.00 73.00 105 ILE A O 1
ATOM 851 N N . SER A 1 106 ? 8.496 7.341 -27.922 1.00 63.53 106 SER A N 1
ATOM 852 C CA . SER A 1 106 ? 7.700 8.563 -27.756 1.00 63.53 106 SER A CA 1
ATOM 853 C C . SER A 1 106 ? 6.228 8.209 -27.521 1.00 63.53 106 SER A C 1
ATOM 855 O O . SER A 1 106 ? 5.600 7.614 -28.391 1.00 63.53 106 SER A O 1
ATOM 857 N N . GLY A 1 107 ? 5.683 8.572 -26.356 1.00 64.00 107 GLY A N 1
ATOM 858 C CA . GLY A 1 107 ? 4.297 8.270 -25.957 1.00 64.00 107 GLY A CA 1
ATOM 859 C C . GLY A 1 107 ? 4.166 7.359 -24.731 1.00 64.00 107 GLY A C 1
ATOM 860 O O . GLY A 1 107 ? 3.089 7.267 -24.159 1.00 64.00 107 GLY A O 1
ATOM 861 N N . CYS A 1 108 ? 5.259 6.747 -24.265 1.00 69.19 108 CYS A N 1
ATOM 862 C CA . CYS A 1 108 ? 5.265 5.916 -23.058 1.00 69.19 108 CYS A CA 1
ATOM 863 C C . CYS A 1 108 ? 5.066 6.791 -21.798 1.00 69.19 108 CYS A C 1
ATOM 865 O O . CYS A 1 108 ? 5.937 7.574 -21.390 1.00 69.19 108 CYS A O 1
ATOM 867 N N . GLY A 1 109 ? 3.889 6.696 -21.184 1.00 72.06 109 GLY A N 1
ATOM 868 C CA . GLY A 1 109 ? 3.534 7.423 -19.971 1.00 72.06 109 GLY A CA 1
ATOM 869 C C . GLY A 1 109 ? 3.754 6.596 -18.706 1.00 72.06 109 GLY A C 1
ATOM 870 O O . GLY A 1 109 ? 3.439 5.414 -18.620 1.00 72.06 109 GLY A O 1
ATOM 871 N N . ILE A 1 110 ? 4.290 7.251 -17.674 1.00 83.38 110 ILE A N 1
ATOM 872 C CA . ILE A 1 110 ? 4.430 6.692 -16.314 1.00 83.38 110 ILE A CA 1
ATOM 873 C C . ILE A 1 110 ? 3.315 7.172 -15.374 1.00 83.38 110 ILE A C 1
ATOM 875 O O . ILE A 1 110 ? 3.280 6.790 -14.208 1.00 83.38 110 ILE A O 1
ATOM 879 N N . SER A 1 111 ? 2.414 8.030 -15.859 1.00 84.25 111 SER A N 1
ATOM 880 C CA . SER A 1 111 ? 1.338 8.651 -15.075 1.00 84.25 111 SER A CA 1
ATOM 881 C C . SER A 1 111 ? 0.408 7.610 -14.452 1.00 84.25 111 SER A C 1
ATOM 883 O O . SER A 1 111 ? 0.090 7.721 -13.269 1.00 84.25 111 SER A O 1
ATOM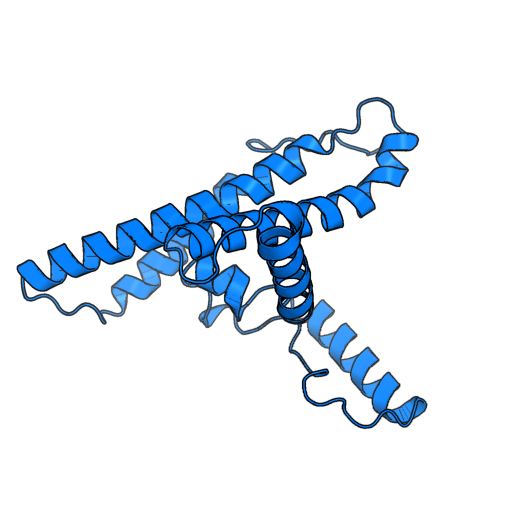 885 N N . HIS A 1 112 ? 0.044 6.567 -15.204 1.00 84.56 112 HIS A N 1
ATOM 886 C CA . HIS A 1 112 ? -0.810 5.476 -14.731 1.00 84.56 112 HIS A CA 1
ATOM 887 C C . HIS A 1 112 ? -0.226 4.770 -13.494 1.00 84.56 112 HIS A C 1
ATOM 889 O O . HIS A 1 112 ? -0.973 4.386 -12.597 1.00 84.56 112 HIS A O 1
ATOM 895 N N . ILE A 1 113 ? 1.109 4.672 -13.387 1.00 88.12 113 ILE A N 1
ATOM 896 C CA . ILE A 1 113 ? 1.797 4.127 -12.207 1.00 88.12 113 ILE A CA 1
ATOM 897 C C . ILE A 1 113 ? 1.495 5.021 -11.001 1.00 88.12 113 ILE A C 1
ATOM 899 O O . ILE A 1 113 ? 0.955 4.565 -9.999 1.00 88.12 113 ILE A O 1
ATOM 903 N N . PHE A 1 114 ? 1.762 6.322 -11.090 1.00 90.81 114 PHE A N 1
ATOM 904 C CA . PHE A 1 114 ? 1.518 7.233 -9.967 1.00 90.81 114 PHE A CA 1
ATOM 905 C C . PHE A 1 114 ? 0.040 7.315 -9.570 1.00 90.81 114 PHE A C 1
ATOM 907 O O . PHE A 1 114 ? -0.258 7.407 -8.378 1.00 90.81 114 PHE A O 1
ATOM 914 N N . GLN A 1 115 ? -0.882 7.227 -10.530 1.00 90.56 115 GLN A N 1
ATOM 915 C CA . GLN A 1 115 ? -2.320 7.186 -10.253 1.00 90.56 115 GLN A CA 1
ATOM 916 C C . GLN A 1 115 ? -2.705 5.905 -9.497 1.00 90.56 115 GLN A C 1
ATOM 918 O O . GLN A 1 115 ? -3.348 5.981 -8.448 1.00 90.56 115 GLN A O 1
ATOM 923 N N . TRP A 1 116 ? -2.238 4.744 -9.969 1.00 91.06 116 TRP A N 1
ATOM 924 C CA . TRP A 1 116 ? -2.455 3.441 -9.338 1.00 91.06 116 TRP A CA 1
ATOM 925 C C . TRP A 1 116 ? -1.977 3.412 -7.879 1.00 91.06 116 TRP A C 1
ATOM 927 O O . TRP A 1 116 ? -2.716 3.071 -6.948 1.00 91.06 116 TRP A O 1
ATOM 937 N N . TYR A 1 117 ? -0.732 3.837 -7.659 1.00 92.81 117 TYR A N 1
ATOM 938 C CA . TYR A 1 117 ? -0.128 3.862 -6.329 1.00 92.81 117 TYR A CA 1
ATOM 939 C C . TYR A 1 117 ? -0.770 4.908 -5.413 1.00 92.81 117 TYR A C 1
ATOM 941 O O . TYR A 1 117 ? -0.844 4.673 -4.211 1.00 92.81 117 TYR A O 1
ATOM 949 N N . SER A 1 118 ? -1.289 6.016 -5.952 1.00 93.75 118 SER A N 1
ATOM 950 C CA . SER A 1 118 ? -2.052 7.015 -5.184 1.00 93.75 118 SER A CA 1
ATOM 951 C C . SER A 1 118 ? -3.444 6.529 -4.774 1.00 93.75 118 SER A C 1
ATOM 953 O O . SER A 1 118 ? -3.965 6.962 -3.747 1.00 93.75 118 SER A O 1
ATOM 955 N N . LEU A 1 119 ? -4.046 5.602 -5.523 1.00 93.94 119 LEU A N 1
ATOM 956 C CA . LEU A 1 119 ? -5.346 5.019 -5.186 1.00 93.94 119 LEU A CA 1
ATOM 957 C C . LEU A 1 119 ? -5.263 4.049 -3.995 1.00 93.94 119 LEU A C 1
ATOM 959 O O . LEU A 1 119 ? -6.176 3.989 -3.171 1.00 93.94 119 LEU A O 1
ATOM 963 N N . CYS A 1 120 ? -4.156 3.317 -3.862 1.00 95.06 120 CYS A N 1
ATOM 964 C CA . CYS A 1 120 ? -3.928 2.368 -2.770 1.00 95.06 120 CYS A CA 1
ATOM 965 C C . CYS A 1 120 ? -4.070 2.973 -1.350 1.00 95.06 120 CYS A C 1
ATOM 967 O O . CYS A 1 120 ? -4.812 2.405 -0.541 1.00 95.06 120 CYS A O 1
ATOM 969 N N . PRO A 1 121 ? -3.427 4.107 -0.995 1.00 95.62 121 PRO A N 1
ATOM 970 C CA . PRO A 1 121 ? -3.605 4.738 0.309 1.00 95.62 121 PRO A CA 1
ATOM 971 C C . PRO A 1 121 ? -5.039 5.244 0.513 1.00 95.62 121 PRO A C 1
ATOM 973 O O . PRO A 1 121 ? -5.561 5.099 1.617 1.00 95.62 121 PRO A O 1
ATOM 976 N N . CYS A 1 122 ? -5.709 5.752 -0.532 1.00 95.44 122 CYS A N 1
ATOM 977 C CA . CYS A 1 122 ? -7.123 6.138 -0.463 1.00 95.44 122 CYS A CA 1
ATOM 978 C C . CYS A 1 122 ? -8.008 4.942 -0.090 1.00 95.44 122 CYS A C 1
ATOM 980 O O . CYS A 1 122 ? -8.816 5.032 0.833 1.00 95.44 122 CYS A O 1
ATOM 982 N N . ALA A 1 123 ? -7.808 3.801 -0.755 1.00 95.50 123 ALA A N 1
ATOM 983 C CA . ALA A 1 123 ? -8.553 2.576 -0.486 1.00 95.50 123 ALA A CA 1
ATOM 984 C C . ALA A 1 123 ? -8.315 2.061 0.941 1.00 95.50 123 ALA A C 1
ATOM 986 O O . ALA A 1 123 ? -9.256 1.654 1.618 1.00 95.50 123 ALA A O 1
ATOM 987 N N . ILE A 1 124 ? -7.080 2.155 1.441 1.00 96.12 124 ILE A N 1
ATOM 988 C CA . ILE A 1 124 ? -6.737 1.807 2.826 1.00 96.12 124 ILE A CA 1
ATOM 989 C C . ILE A 1 124 ? -7.410 2.751 3.836 1.00 96.12 124 ILE A C 1
ATOM 991 O O . ILE A 1 124 ? -7.867 2.304 4.886 1.00 96.12 124 ILE A O 1
ATOM 995 N N . ILE A 1 125 ? -7.472 4.056 3.559 1.00 95.56 125 ILE A N 1
ATOM 996 C CA . ILE A 1 125 ? -8.136 5.027 4.443 1.00 95.56 125 ILE A CA 1
ATOM 997 C C . ILE A 1 125 ? -9.653 4.791 4.459 1.00 95.56 125 ILE A C 1
ATOM 999 O O . ILE A 1 125 ? -10.264 4.822 5.5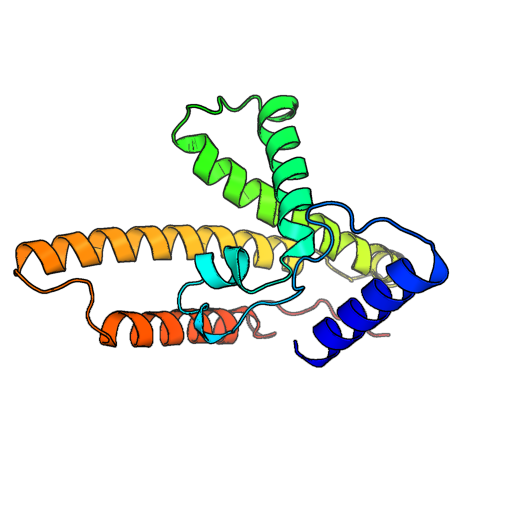32 1.00 95.56 125 ILE A O 1
ATOM 1003 N N . ALA A 1 126 ? -10.252 4.522 3.296 1.00 95.44 126 ALA A N 1
ATOM 1004 C CA . ALA A 1 126 ? -11.663 4.168 3.177 1.00 95.44 126 ALA A CA 1
ATOM 1005 C C . ALA A 1 126 ? -11.974 2.868 3.935 1.00 95.44 126 ALA A C 1
ATOM 1007 O O . ALA A 1 126 ? -12.901 2.837 4.742 1.00 95.44 126 ALA A O 1
ATOM 1008 N N . GLU A 1 127 ? -11.141 1.839 3.764 1.00 95.88 127 GLU A N 1
ATOM 1009 C CA . GLU A 1 127 ? -11.209 0.568 4.491 1.00 95.88 127 GLU A CA 1
ATOM 1010 C C . GLU A 1 127 ? -11.122 0.771 6.013 1.00 95.88 127 GLU A C 1
ATOM 1012 O O . GLU A 1 127 ? -11.997 0.313 6.749 1.00 95.88 127 GLU A O 1
ATOM 1017 N N . ASP A 1 128 ? -10.115 1.505 6.500 1.00 94.00 128 ASP A N 1
ATOM 1018 C CA . ASP A 1 128 ? -9.951 1.807 7.928 1.00 94.00 128 ASP A CA 1
ATOM 1019 C C . ASP A 1 128 ? -11.177 2.557 8.488 1.00 94.00 128 ASP A C 1
ATOM 1021 O O . ASP A 1 128 ? -11.567 2.359 9.642 1.00 94.00 128 ASP A O 1
ATOM 1025 N N . THR A 1 129 ? -11.781 3.443 7.691 1.00 94.12 129 THR A N 1
ATOM 1026 C CA . THR A 1 129 ? -12.958 4.229 8.086 1.00 94.12 129 THR A CA 1
ATOM 1027 C C . THR A 1 129 ? -14.210 3.358 8.135 1.00 94.12 129 THR A C 1
ATOM 1029 O O . THR A 1 129 ? -14.912 3.367 9.148 1.00 94.12 129 THR A O 1
ATOM 1032 N N . ALA A 1 130 ? -14.443 2.539 7.108 1.00 93.31 130 ALA A N 1
ATOM 1033 C CA . ALA A 1 130 ? -15.545 1.583 7.060 1.00 93.31 130 ALA A CA 1
ATOM 1034 C C . ALA A 1 130 ? -15.478 0.590 8.228 1.00 93.31 130 ALA A C 1
ATOM 1036 O O . ALA A 1 130 ? -16.481 0.357 8.900 1.00 93.31 130 ALA A O 1
ATOM 1037 N N . GLN A 1 131 ? -14.288 0.077 8.555 1.00 92.00 131 GLN A N 1
ATOM 1038 C CA . GLN A 1 131 ? -14.102 -0.821 9.697 1.00 92.00 131 GLN A CA 1
ATOM 1039 C C . GLN A 1 131 ? -14.409 -0.140 11.037 1.00 92.00 131 GLN A C 1
ATOM 1041 O O . GLN A 1 131 ? -15.008 -0.759 11.916 1.00 92.00 131 GLN A O 1
ATOM 1046 N N . LYS A 1 132 ? -14.022 1.129 11.221 1.00 91.56 132 LYS A N 1
ATOM 1047 C CA . LYS A 1 132 ? -14.343 1.885 12.445 1.00 91.56 132 LYS A CA 1
ATOM 1048 C C . LYS A 1 132 ? -15.843 2.124 12.587 1.00 91.56 132 LYS A C 1
ATOM 1050 O O . LYS A 1 132 ? -16.388 1.903 13.668 1.00 91.56 132 LYS A O 1
ATOM 1055 N N . LEU A 1 133 ? -16.502 2.553 11.510 1.00 92.19 133 LEU A N 1
ATOM 1056 C CA . LEU A 1 133 ? -17.945 2.790 11.498 1.00 92.19 133 LEU A CA 1
ATOM 1057 C C . LEU A 1 133 ? -18.717 1.488 11.717 1.00 92.19 133 LEU A C 1
ATOM 1059 O O . LEU A 1 133 ? -19.572 1.433 12.596 1.00 92.19 133 LEU A O 1
ATOM 1063 N N . GLY A 1 134 ? -18.348 0.419 11.010 1.00 89.38 134 GLY A N 1
ATOM 1064 C CA . GLY A 1 134 ? -18.953 -0.902 11.164 1.00 89.38 134 GLY A CA 1
ATOM 1065 C C . GLY A 1 134 ? -18.835 -1.432 12.592 1.00 89.38 134 GLY A C 1
ATOM 1066 O O . GLY A 1 134 ? -19.830 -1.861 13.167 1.00 89.38 134 GLY A O 1
ATOM 1067 N N . LYS A 1 135 ? -17.657 -1.314 13.222 1.00 88.62 135 LYS A N 1
ATOM 1068 C CA . LYS A 1 135 ? -17.472 -1.693 14.635 1.00 88.62 135 LYS A CA 1
ATOM 1069 C C . LYS A 1 135 ? -18.356 -0.880 15.578 1.00 88.62 135 LYS A C 1
ATOM 1071 O O . LYS A 1 135 ? -18.931 -1.454 16.497 1.00 88.62 135 LYS A O 1
ATOM 1076 N N . LYS A 1 136 ? -18.490 0.431 15.348 1.00 89.00 136 LYS A N 1
ATOM 1077 C CA . LYS A 1 136 ? -19.364 1.297 16.152 1.00 89.00 136 LYS A CA 1
ATOM 1078 C C . LYS A 1 136 ? -20.834 0.882 16.023 1.00 89.00 136 LYS A C 1
ATOM 1080 O O . LYS A 1 136 ? -21.519 0.777 17.035 1.00 89.00 136 LYS A O 1
ATOM 1085 N N . VAL A 1 137 ? -21.299 0.603 14.805 1.00 88.88 137 VAL A N 1
ATOM 1086 C CA . VAL A 1 137 ? -22.680 0.169 14.532 1.00 88.88 137 VAL A CA 1
ATOM 1087 C C . VAL A 1 137 ? -22.964 -1.207 15.136 1.00 88.88 137 VAL A C 1
ATOM 1089 O O . VAL A 1 137 ? -23.973 -1.368 15.819 1.00 88.88 137 VAL A O 1
ATOM 1092 N N . LEU A 1 138 ? -22.067 -2.178 14.942 1.00 86.25 138 LEU A N 1
ATOM 1093 C CA . LEU A 1 138 ? -22.193 -3.529 15.501 1.00 86.25 138 LEU A CA 1
ATOM 1094 C C . LEU A 1 138 ? -22.215 -3.500 17.030 1.00 86.25 138 LEU A C 1
ATOM 1096 O O . LEU A 1 138 ? -23.084 -4.113 17.640 1.00 86.25 138 LEU A O 1
ATOM 1100 N N . SER A 1 139 ? -21.314 -2.726 17.644 1.00 84.81 139 SER A N 1
ATOM 1101 C CA . SER A 1 139 ? -21.282 -2.549 19.097 1.00 84.81 139 SER A CA 1
ATOM 1102 C C . SER A 1 139 ? -22.563 -1.910 19.627 1.00 84.81 139 SER A C 1
ATOM 1104 O O . SER A 1 139 ? -23.033 -2.312 20.685 1.00 84.81 139 SER A O 1
ATOM 1106 N N . HIS A 1 140 ? -23.136 -0.939 18.908 1.00 88.06 140 HIS A N 1
ATOM 1107 C CA . HIS A 1 140 ? -24.400 -0.306 19.291 1.00 88.06 140 HIS A CA 1
ATOM 1108 C C . HIS A 1 140 ? -25.580 -1.291 19.261 1.00 88.06 140 HIS A C 1
ATOM 1110 O O . HIS A 1 140 ? -26.480 -1.196 20.085 1.00 88.06 140 HIS A O 1
ATOM 1116 N N . HIS A 1 141 ? -25.564 -2.261 18.343 1.00 85.44 141 HIS A N 1
ATOM 1117 C CA . HIS A 1 141 ? -26.593 -3.302 18.234 1.00 85.44 141 HIS A CA 1
ATOM 1118 C C . HIS A 1 141 ? -26.277 -4.558 19.069 1.00 85.44 141 HIS A C 1
ATOM 1120 O O . HIS A 1 141 ? -26.984 -5.557 18.961 1.00 85.44 141 HIS A O 1
ATOM 1126 N N . GLY A 1 142 ? -25.217 -4.541 19.889 1.00 81.06 142 GLY A N 1
ATOM 1127 C CA . GLY A 1 142 ? -24.806 -5.680 20.719 1.00 81.06 142 GLY A CA 1
ATOM 1128 C C . GLY A 1 142 ? -24.239 -6.871 19.934 1.00 81.06 142 GLY A C 1
ATOM 1129 O O . GLY A 1 142 ? -24.145 -7.975 20.466 1.00 81.06 142 GLY A O 1
ATOM 1130 N N . TRP A 1 143 ? -23.871 -6.683 18.665 1.00 78.06 143 TRP A N 1
ATOM 1131 C CA . TRP A 1 143 ? -23.360 -7.751 17.806 1.00 78.06 143 TRP A CA 1
ATOM 1132 C C . TRP A 1 143 ? -21.851 -7.925 17.970 1.00 78.06 143 TRP A C 1
ATOM 1134 O O . TRP A 1 143 ? -21.087 -6.959 18.065 1.00 78.06 143 TRP A O 1
ATOM 1144 N N . ARG A 1 144 ? -21.398 -9.183 17.951 1.00 74.25 144 ARG A N 1
ATOM 1145 C CA . ARG A 1 144 ? -19.972 -9.509 18.032 1.00 74.25 144 ARG A CA 1
ATOM 1146 C C . ARG A 1 144 ? -19.234 -9.059 16.772 1.00 74.25 144 ARG A C 1
ATOM 1148 O O . ARG A 1 144 ? -19.642 -9.345 15.648 1.00 74.25 144 ARG A O 1
ATOM 1155 N N . THR A 1 145 ? -18.101 -8.391 16.967 1.00 69.94 145 THR A N 1
ATOM 1156 C CA . THR A 1 145 ? -17.256 -7.868 15.880 1.00 69.94 145 THR A CA 1
ATOM 1157 C C . THR A 1 145 ? -16.291 -8.908 15.296 1.00 69.94 145 THR A C 1
ATOM 1159 O O . THR A 1 145 ? -15.672 -8.645 14.267 1.00 69.94 145 THR A O 1
ATOM 1162 N N . ASP A 1 146 ? -16.187 -10.092 15.910 1.00 70.69 146 ASP A N 1
ATOM 1163 C CA . ASP A 1 146 ? -15.265 -11.185 15.558 1.00 70.69 146 ASP A CA 1
ATOM 1164 C C . ASP A 1 146 ? -15.896 -12.280 14.680 1.00 70.69 146 ASP A C 1
ATOM 1166 O O . ASP A 1 146 ? -15.353 -13.374 14.525 1.00 70.69 146 ASP A O 1
ATOM 1170 N N . SER A 1 147 ? -17.048 -11.992 14.076 1.00 78.62 147 SER A N 1
ATOM 1171 C CA . SER A 1 147 ? -17.749 -12.947 13.225 1.00 78.62 147 SER A CA 1
ATOM 1172 C C . SER A 1 147 ? -16.916 -13.341 11.998 1.00 78.62 147 SER A C 1
ATOM 1174 O O . SER A 1 147 ? -16.362 -12.486 11.303 1.00 78.62 147 SER A O 1
ATOM 1176 N N . ARG A 1 148 ? -16.882 -14.643 11.670 1.00 83.25 148 ARG A N 1
ATOM 1177 C CA . ARG A 1 148 ? -16.190 -15.180 10.476 1.00 83.25 148 ARG A CA 1
ATOM 1178 C C . ARG A 1 148 ? -16.635 -14.501 9.173 1.00 83.25 148 ARG A C 1
ATOM 1180 O O . ARG A 1 148 ? -15.846 -14.387 8.240 1.00 83.25 148 ARG A O 1
ATOM 1187 N N . TRP A 1 149 ? -17.866 -13.996 9.129 1.00 81.50 149 TRP A N 1
ATOM 1188 C CA . TRP A 1 149 ? -18.408 -13.233 8.004 1.00 81.50 149 TRP A CA 1
ATOM 1189 C C . TRP A 1 149 ? -17.616 -11.955 7.700 1.00 81.50 149 TRP A C 1
ATOM 1191 O O . TRP A 1 149 ? -17.440 -11.617 6.532 1.00 81.50 149 TRP A O 1
ATOM 1201 N N . CYS A 1 150 ? -17.056 -11.288 8.715 1.00 84.62 150 CYS A N 1
ATOM 1202 C CA . CYS A 1 150 ? -16.225 -10.097 8.524 1.00 84.62 150 CYS A CA 1
ATOM 1203 C C . CYS A 1 150 ? -14.982 -10.394 7.672 1.00 84.62 150 CYS A C 1
ATOM 1205 O O . CYS A 1 150 ? -14.575 -9.561 6.863 1.00 84.62 150 CYS A O 1
ATOM 1207 N N . TYR A 1 151 ? -14.399 -11.589 7.817 1.00 88.38 151 TYR A N 1
ATOM 1208 C CA . TYR A 1 151 ? -13.253 -12.012 7.013 1.00 88.38 151 TYR A CA 1
ATOM 1209 C C . TYR A 1 151 ? -13.652 -12.256 5.558 1.00 88.38 151 TYR A C 1
ATOM 1211 O O . TYR A 1 151 ? -12.947 -11.805 4.662 1.00 88.38 151 TYR A O 1
ATOM 1219 N N . TRP A 1 152 ? -14.797 -12.901 5.312 1.00 89.94 152 TRP A N 1
ATOM 1220 C CA . TRP A 1 152 ? -15.316 -13.121 3.957 1.00 89.94 152 TRP A CA 1
ATOM 1221 C C . TRP A 1 152 ? -15.581 -11.814 3.212 1.00 89.94 152 TRP A C 1
ATOM 1223 O O . TRP A 1 152 ? -15.123 -11.659 2.082 1.00 89.94 152 TRP A O 1
ATOM 1233 N N . PHE A 1 153 ? -16.247 -10.850 3.857 1.00 91.25 153 PHE A N 1
ATOM 1234 C CA . PHE A 1 153 ? -16.438 -9.519 3.275 1.00 91.25 153 PHE A CA 1
ATOM 1235 C C . PHE A 1 153 ? -15.109 -8.805 3.025 1.00 91.25 153 PHE A C 1
ATOM 1237 O O . PHE A 1 153 ? -14.952 -8.153 1.998 1.00 91.25 153 PHE A O 1
ATOM 1244 N N . GLY A 1 154 ? -14.141 -8.969 3.928 1.00 93.44 154 GLY A N 1
ATOM 1245 C CA . GLY A 1 154 ? -12.789 -8.453 3.750 1.00 93.44 154 GLY A CA 1
ATOM 1246 C C . GLY A 1 154 ? -12.090 -9.024 2.514 1.00 93.44 154 GLY A C 1
ATOM 1247 O O . GLY A 1 154 ? -11.575 -8.269 1.692 1.00 93.44 154 GLY A O 1
ATOM 1248 N N . TYR A 1 155 ? -12.127 -10.346 2.322 1.00 94.12 155 TYR A N 1
ATOM 1249 C CA . TYR A 1 155 ? -11.590 -10.972 1.112 1.00 94.12 155 TYR A CA 1
ATOM 1250 C C . TYR A 1 155 ? -12.302 -10.488 -0.145 1.00 94.12 155 TYR A C 1
ATOM 1252 O O . TYR A 1 155 ? -11.631 -10.110 -1.102 1.00 94.12 155 TYR A O 1
ATOM 1260 N N . LEU A 1 156 ? -13.637 -10.459 -0.139 1.00 94.38 156 LEU A N 1
ATOM 1261 C CA . LEU A 1 156 ? -14.415 -9.976 -1.277 1.00 94.38 156 LEU A CA 1
ATOM 1262 C C . LEU A 1 156 ? -14.035 -8.536 -1.635 1.00 94.38 156 LEU A C 1
ATOM 1264 O O . LEU A 1 156 ? -13.826 -8.239 -2.805 1.00 94.38 156 LEU A O 1
ATOM 1268 N N . TRP A 1 157 ?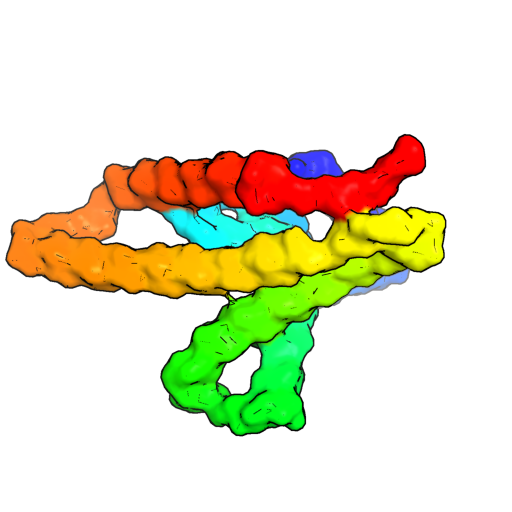 -13.881 -7.666 -0.636 1.00 94.94 157 TRP A N 1
ATOM 1269 C CA . TRP A 1 157 ? -13.429 -6.289 -0.815 1.00 94.94 157 TRP A CA 1
ATOM 1270 C C . TRP A 1 157 ? -12.037 -6.206 -1.450 1.00 94.94 157 TRP A C 1
ATOM 1272 O O . TRP A 1 157 ? -11.859 -5.496 -2.437 1.00 94.94 157 TRP A O 1
ATOM 1282 N N . VAL A 1 158 ? -11.058 -6.952 -0.930 1.00 94.94 158 VAL A N 1
ATOM 1283 C CA . VAL A 1 158 ? -9.687 -6.953 -1.467 1.00 94.94 158 VAL A CA 1
ATOM 1284 C C . VAL A 1 158 ? -9.660 -7.450 -2.910 1.00 94.94 158 VAL A C 1
ATOM 1286 O O . VAL A 1 158 ? -9.043 -6.815 -3.767 1.00 94.94 158 VAL A O 1
ATOM 1289 N N . TRP A 1 159 ? -10.351 -8.554 -3.195 1.00 92.81 159 TRP A N 1
ATOM 1290 C CA . TRP A 1 159 ? -10.449 -9.111 -4.542 1.00 92.81 159 TRP A CA 1
ATOM 1291 C C . TRP A 1 159 ? -11.161 -8.164 -5.503 1.00 92.81 159 TRP A C 1
ATOM 1293 O O . TRP A 1 159 ? -10.646 -7.918 -6.590 1.00 92.81 159 TRP A O 1
ATOM 1303 N N . ALA A 1 160 ? -12.301 -7.597 -5.105 1.00 93.25 160 ALA A N 1
ATOM 1304 C CA . ALA A 1 160 ? -13.047 -6.644 -5.919 1.00 93.25 160 ALA A CA 1
ATOM 1305 C C . ALA A 1 160 ? -12.222 -5.388 -6.208 1.00 93.25 160 ALA A C 1
ATOM 1307 O O . ALA A 1 160 ? -12.181 -4.948 -7.357 1.00 93.25 160 ALA A O 1
ATOM 1308 N N . PHE A 1 161 ? -11.516 -4.860 -5.197 1.00 93.88 161 PHE A N 1
ATOM 1309 C CA . PHE A 1 161 ? -10.589 -3.751 -5.376 1.00 93.88 161 PHE A CA 1
ATOM 1310 C C . PHE A 1 161 ? -9.574 -4.119 -6.448 1.00 93.88 161 PHE A C 1
ATOM 1312 O O . PHE A 1 161 ? -9.599 -3.503 -7.503 1.00 93.88 161 PHE A O 1
ATOM 1319 N N . PHE A 1 162 ? -8.748 -5.153 -6.260 1.00 90.81 162 PHE A N 1
ATOM 1320 C CA . PHE A 1 162 ? -7.708 -5.510 -7.234 1.00 90.81 162 PHE A CA 1
ATOM 1321 C C . PHE A 1 162 ? -8.248 -5.870 -8.623 1.00 90.81 162 PHE A C 1
ATOM 1323 O O . PHE A 1 162 ? -7.639 -5.482 -9.614 1.00 90.81 162 PHE A O 1
ATOM 1330 N N . ALA A 1 163 ? -9.391 -6.549 -8.724 1.00 90.06 163 ALA A N 1
ATOM 1331 C CA . ALA A 1 163 ? -9.987 -6.915 -10.008 1.00 90.06 163 ALA A CA 1
ATOM 1332 C C . ALA A 1 163 ? -10.442 -5.690 -10.814 1.00 90.06 163 ALA A C 1
ATOM 1334 O O . ALA A 1 163 ? -10.171 -5.599 -12.010 1.00 90.06 163 ALA A O 1
ATOM 1335 N N . TRP A 1 164 ? -11.102 -4.729 -10.163 1.00 91.44 164 TRP A N 1
ATOM 1336 C CA . TRP A 1 164 ? -11.521 -3.483 -10.809 1.00 91.44 164 TRP A CA 1
ATOM 1337 C C . TRP A 1 164 ? -10.320 -2.637 -11.227 1.00 91.44 164 TRP A C 1
ATOM 1339 O O . TRP A 1 164 ? -10.266 -2.062 -12.307 1.00 91.44 164 TRP A O 1
ATOM 1349 N N . SER A 1 165 ? -9.340 -2.580 -10.349 1.00 87.19 165 SER A N 1
ATOM 1350 C CA . SER A 1 165 ? -8.349 -1.523 -10.311 1.00 87.19 165 SER A CA 1
ATOM 1351 C C . SER A 1 165 ? -7.065 -1.903 -11.068 1.00 87.19 165 SER A C 1
ATOM 1353 O O . SER A 1 165 ? -6.442 -1.056 -11.688 1.00 87.19 165 SER A O 1
ATOM 1355 N N . LEU A 1 166 ? -6.732 -3.195 -11.160 1.00 80.19 166 LEU A N 1
ATOM 1356 C CA . LEU A 1 166 ? -5.705 -3.710 -12.076 1.00 80.19 166 LEU A CA 1
ATOM 1357 C C . LEU A 1 166 ? -6.234 -3.927 -13.500 1.00 80.19 166 LEU A C 1
ATOM 1359 O O . LEU A 1 166 ? -5.477 -4.339 -14.385 1.00 80.19 166 LEU A O 1
ATOM 1363 N N . SER A 1 167 ? -7.526 -3.683 -13.735 1.00 77.31 167 SER A N 1
ATOM 1364 C CA . SER A 1 167 ? -8.091 -3.750 -15.074 1.00 77.31 167 SER A CA 1
ATOM 1365 C C . SER A 1 167 ? -7.437 -2.699 -15.964 1.00 77.31 167 SER A C 1
ATOM 1367 O O . SER A 1 167 ? -7.451 -1.503 -15.661 1.00 77.31 167 SER A O 1
ATOM 1369 N N . LYS A 1 168 ? -6.924 -3.142 -17.115 1.00 67.12 168 LYS A N 1
ATOM 1370 C CA . LYS A 1 168 ? -6.363 -2.258 -18.149 1.00 67.12 168 LYS A CA 1
ATOM 1371 C C . LYS A 1 168 ? -7.383 -1.238 -18.665 1.00 67.12 168 LYS A C 1
ATOM 1373 O O . LYS A 1 168 ? -6.992 -0.230 -19.230 1.00 67.12 168 LYS A O 1
ATOM 1378 N N . ASN A 1 169 ? -8.676 -1.483 -18.455 1.00 64.88 169 ASN A N 1
ATOM 1379 C CA . ASN A 1 169 ? -9.731 -0.541 -18.823 1.00 64.88 169 ASN A CA 1
ATOM 1380 C C . ASN A 1 169 ? -9.755 0.693 -17.908 1.00 64.88 169 ASN A C 1
ATOM 1382 O O . ASN A 1 169 ? -10.221 1.746 -18.325 1.00 64.88 169 ASN A O 1
ATOM 1386 N N . VAL A 1 170 ? -9.289 0.561 -16.661 1.00 66.62 170 VAL A N 1
ATOM 1387 C CA . VAL A 1 170 ? -9.264 1.655 -15.675 1.00 66.62 170 VAL A CA 1
ATOM 1388 C C . VAL A 1 170 ? -7.917 2.372 -15.703 1.00 66.62 170 VAL A C 1
ATOM 1390 O O . VAL A 1 170 ? -7.872 3.597 -15.656 1.00 66.62 170 VAL A O 1
ATOM 1393 N N . PHE A 1 171 ? -6.829 1.612 -15.836 1.00 64.94 171 PHE A N 1
ATOM 1394 C CA . PHE A 1 171 ? -5.484 2.148 -16.034 1.00 64.94 171 PHE A CA 1
ATOM 1395 C C . PHE A 1 171 ? -4.905 1.558 -17.320 1.00 64.94 171 PHE A C 1
ATOM 1397 O O . PHE A 1 171 ? -4.216 0.530 -17.262 1.00 64.94 171 PHE A O 1
ATOM 1404 N N . PRO A 1 172 ? -5.213 2.157 -18.486 1.00 62.09 172 PRO A N 1
ATOM 1405 C CA . PRO A 1 172 ? -4.584 1.750 -19.727 1.00 62.09 172 PRO A CA 1
ATOM 1406 C C . PRO A 1 172 ? -3.076 1.927 -19.579 1.00 62.09 172 PRO A C 1
ATOM 1408 O O . PRO A 1 172 ? -2.588 2.949 -19.093 1.00 62.09 172 PRO A O 1
ATOM 1411 N N . LYS A 1 173 ? -2.335 0.883 -19.945 1.00 63.06 173 LYS A N 1
ATOM 1412 C CA . LYS A 1 173 ? -0.902 1.029 -20.141 1.00 63.06 173 LYS A CA 1
ATOM 1413 C C . LYS A 1 173 ? -0.753 1.838 -21.416 1.00 63.06 173 LYS A C 1
ATOM 1415 O O . LYS A 1 173 ? -1.310 1.460 -22.443 1.00 63.06 173 LYS A O 1
ATOM 1420 N N . ASP A 1 174 ? -0.007 2.929 -21.346 1.00 60.75 174 ASP A N 1
ATOM 1421 C CA . ASP A 1 174 ? 0.590 3.483 -22.551 1.00 60.75 174 ASP A CA 1
ATOM 1422 C C . ASP A 1 174 ? 1.599 2.421 -22.984 1.00 60.75 174 ASP A C 1
ATOM 1424 O O . ASP A 1 174 ? 2.670 2.301 -22.386 1.00 60.75 174 ASP A O 1
ATOM 1428 N N . ASP A 1 175 ? 1.174 1.510 -23.858 1.00 58.94 175 ASP A N 1
ATOM 1429 C CA . ASP A 1 175 ? 1.915 0.297 -24.156 1.00 58.94 175 ASP A CA 1
ATOM 1430 C C . ASP A 1 175 ? 3.294 0.685 -24.699 1.00 58.94 175 ASP A C 1
ATOM 1432 O O . ASP A 1 175 ? 3.450 1.117 -25.836 1.00 58.94 175 ASP A O 1
ATOM 1436 N N . CYS A 1 176 ? 4.328 0.521 -23.871 1.00 61.12 176 CYS A N 1
ATOM 1437 C CA . CYS A 1 176 ? 5.726 0.617 -24.289 1.00 61.12 176 CYS A CA 1
ATOM 1438 C C . CYS A 1 176 ? 6.125 -0.713 -24.964 1.00 61.12 176 CYS A C 1
ATOM 1440 O O . CYS A 1 176 ? 7.130 -1.332 -24.612 1.00 61.12 176 CYS A O 1
ATOM 1442 N N . VAL A 1 177 ? 5.261 -1.191 -25.863 1.00 50.00 177 VAL A N 1
ATOM 1443 C CA . VAL A 1 177 ? 5.442 -2.380 -26.693 1.00 50.00 177 VAL A CA 1
ATOM 1444 C C . VAL A 1 177 ? 5.815 -1.855 -28.081 1.00 50.00 177 VAL A C 1
ATOM 1446 O O . VAL A 1 177 ? 5.057 -1.046 -28.613 1.00 50.00 177 VAL A O 1
ATOM 1449 N N . PRO A 1 178 ? 6.993 -2.203 -28.626 1.00 47.12 178 PRO A N 1
ATOM 1450 C CA . PRO A 1 178 ? 7.294 -1.908 -30.023 1.00 47.12 178 PRO A CA 1
ATOM 1451 C C . PRO A 1 178 ? 6.310 -2.598 -30.973 1.00 47.12 178 PRO A C 1
ATOM 1453 O O . PRO A 1 178 ? 5.821 -3.698 -30.624 1.00 47.12 178 PRO A O 1
#